Protein AF-A0A3D1RFV3-F1 (afdb_monomer_lite)

Radius of gyration: 13.82 Å; chains: 1; bounding box: 34×36×30 Å

Foldseek 3Di:
DDDDDDPVVVVVVVVLLQLVLCVVVPQWDWDAADPVRHTDIDGRDDDDDDDPVRVVVVSVVSVVVVCCVVVVDDD

Secondary structure (DSSP, 8-state):
-PPP--HHHHHHHHHHHHHHHHHTTTSEEEEEE-TTSPEEEEE-SPPPP--HHHHHHHHHHHHHHHHHHTTSS--

pLDDT: mean 94.44, std 5.08, range [66.56, 97.81]

Structure (mmCIF, N/CA/C/O backbone):
data_AF-A0A3D1RFV3-F1
#
_entry.id   AF-A0A3D1RFV3-F1
#
loop_
_atom_site.group_PDB
_atom_site.id
_atom_site.type_symbol
_atom_site.label_atom_id
_atom_site.label_alt_id
_atom_site.label_comp_id
_atom_site.label_asym_id
_atom_site.label_entity_id
_atom_site.label_seq_id
_atom_site.pdbx_PDB_ins_code
_atom_site.Cartn_x
_atom_site.Cartn_y
_atom_site.Cartn_z
_atom_site.occupancy
_atom_site.B_iso_or_equiv
_atom_site.auth_seq_id
_atom_site.auth_comp_id
_atom_site.auth_asym_id
_atom_site.auth_atom_id
_atom_site.pdbx_PDB_model_num
ATOM 1 N N . GLY A 1 1 ? 13.365 -22.531 4.163 1.00 66.56 1 GLY A N 1
ATOM 2 C CA . GLY A 1 1 ? 14.206 -21.611 4.959 1.00 66.56 1 GLY A CA 1
ATOM 3 C C . GLY A 1 1 ? 13.812 -20.180 4.643 1.00 66.56 1 GLY A C 1
ATOM 4 O O . GLY A 1 1 ? 13.111 -20.002 3.653 1.00 66.56 1 GLY A O 1
ATOM 5 N N . PRO A 1 2 ? 14.203 -19.181 5.451 1.00 75.31 2 PRO A N 1
ATOM 6 C CA . PRO A 1 2 ? 13.938 -17.781 5.128 1.00 75.31 2 PRO A CA 1
ATOM 7 C C . PRO A 1 2 ? 14.643 -17.413 3.819 1.00 75.31 2 PRO A C 1
ATOM 9 O O . PRO A 1 2 ? 15.829 -17.693 3.654 1.00 75.31 2 PRO A O 1
ATOM 12 N N . GLN A 1 3 ? 13.899 -16.828 2.883 1.00 85.25 3 GLN A N 1
ATOM 13 C CA . GLN A 1 3 ? 14.466 -16.312 1.643 1.00 85.25 3 GLN A CA 1
ATOM 14 C C . GLN A 1 3 ? 15.254 -15.033 1.950 1.00 85.25 3 GLN A C 1
ATOM 16 O O . GLN A 1 3 ? 14.770 -14.149 2.661 1.00 85.25 3 GLN A O 1
ATOM 21 N N . SER A 1 4 ? 16.484 -14.949 1.449 1.00 90.88 4 SER A N 1
ATOM 22 C CA . SER A 1 4 ? 17.325 -13.764 1.609 1.00 90.88 4 SER A CA 1
ATOM 23 C C . SER A 1 4 ? 16.981 -12.743 0.534 1.00 90.88 4 SER A C 1
ATOM 25 O O . SER A 1 4 ? 17.111 -13.033 -0.650 1.00 90.88 4 SER A O 1
ATOM 27 N N . PHE A 1 5 ? 16.586 -11.547 0.960 1.00 91.00 5 PHE A N 1
ATOM 28 C CA . PHE A 1 5 ? 16.349 -10.397 0.088 1.00 91.00 5 PHE A CA 1
ATOM 29 C C . PHE A 1 5 ? 17.375 -9.300 0.377 1.00 91.00 5 PHE A C 1
ATOM 31 O O . PHE A 1 5 ? 17.758 -9.096 1.541 1.00 91.00 5 PHE A O 1
ATOM 38 N N . SER A 1 6 ? 17.796 -8.581 -0.665 1.00 94.75 6 SER A N 1
ATOM 39 C CA . SER A 1 6 ? 18.611 -7.372 -0.530 1.00 94.75 6 SER A CA 1
ATOM 40 C C . SER A 1 6 ? 17.852 -6.283 0.248 1.00 94.75 6 SER A C 1
ATOM 42 O O . SER A 1 6 ? 16.651 -6.389 0.506 1.00 94.75 6 SER A O 1
ATOM 44 N N . LYS A 1 7 ? 18.552 -5.225 0.675 1.00 94.94 7 LYS A N 1
ATOM 45 C CA . LYS A 1 7 ? 17.898 -4.089 1.347 1.00 94.94 7 LYS A CA 1
ATOM 46 C C . LYS A 1 7 ? 16.847 -3.436 0.441 1.00 94.94 7 LYS A C 1
ATOM 48 O O . LYS A 1 7 ? 15.775 -3.105 0.928 1.00 94.94 7 LYS A O 1
ATOM 53 N N . GLU A 1 8 ? 17.177 -3.282 -0.833 1.00 94.38 8 GLU A N 1
ATOM 54 C CA . GLU A 1 8 ? 16.322 -2.687 -1.861 1.00 94.38 8 GLU A CA 1
ATOM 55 C C . GLU A 1 8 ? 15.098 -3.563 -2.127 1.00 94.38 8 GLU A C 1
ATOM 57 O O . GLU A 1 8 ? 13.984 -3.118 -1.890 1.00 94.38 8 GLU A O 1
ATOM 62 N N . GLN A 1 9 ? 15.299 -4.864 -2.358 1.00 93.88 9 GLN A N 1
ATOM 63 C CA . GLN A 1 9 ? 14.197 -5.817 -2.528 1.00 93.88 9 GLN A CA 1
ATOM 64 C C . GLN A 1 9 ? 13.234 -5.832 -1.338 1.00 93.88 9 GLN A C 1
ATOM 66 O O . GLN A 1 9 ? 12.034 -6.013 -1.501 1.00 93.88 9 GLN A O 1
ATOM 71 N N . LYS A 1 10 ? 13.727 -5.636 -0.108 1.00 94.56 10 LYS A N 1
ATOM 72 C CA . LYS A 1 10 ? 12.845 -5.498 1.062 1.00 94.56 10 LYS A CA 1
ATOM 73 C C . LYS A 1 10 ? 11.988 -4.235 0.991 1.00 94.56 10 LYS A C 1
ATOM 75 O O . LYS A 1 10 ? 10.849 -4.272 1.443 1.00 94.56 10 LYS A O 1
ATOM 80 N N . GLN A 1 11 ? 12.521 -3.132 0.473 1.00 95.56 11 GLN A N 1
ATOM 81 C CA . GLN A 1 11 ? 11.752 -1.907 0.254 1.00 95.56 11 GLN A CA 1
ATOM 82 C C . GLN A 1 11 ? 10.720 -2.103 -0.863 1.00 95.56 11 GLN A C 1
ATOM 84 O O . GLN A 1 11 ? 9.566 -1.727 -0.664 1.00 95.56 11 GLN A O 1
ATOM 89 N N . ASP A 1 12 ? 11.086 -2.778 -1.952 1.00 94.25 12 ASP A N 1
ATOM 90 C CA . ASP A 1 12 ? 10.174 -3.087 -3.062 1.00 94.25 12 ASP A CA 1
ATOM 91 C C . ASP A 1 12 ? 9.031 -4.002 -2.613 1.00 94.25 12 ASP A C 1
ATOM 93 O O . ASP A 1 12 ? 7.859 -3.722 -2.867 1.00 94.25 12 ASP A O 1
ATOM 97 N N . LEU A 1 13 ? 9.343 -5.040 -1.828 1.00 95.12 13 LEU A N 1
ATOM 98 C CA . LEU A 1 13 ? 8.336 -5.899 -1.200 1.00 95.12 13 LEU A CA 1
ATOM 99 C C . LEU A 1 13 ? 7.382 -5.094 -0.316 1.00 95.12 13 LEU A C 1
ATOM 101 O O . LEU A 1 13 ? 6.178 -5.354 -0.319 1.00 95.12 13 LEU A O 1
ATOM 105 N N . MET A 1 14 ? 7.897 -4.114 0.435 1.00 95.56 14 MET A N 1
ATOM 106 C CA . MET A 1 14 ? 7.033 -3.265 1.248 1.00 95.56 14 MET A CA 1
ATOM 107 C C . MET A 1 14 ? 6.138 -2.367 0.399 1.00 95.56 14 MET A C 1
ATOM 109 O O . MET A 1 14 ? 4.969 -2.196 0.741 1.00 95.56 14 MET A O 1
ATOM 113 N N . HIS A 1 15 ? 6.650 -1.827 -0.707 1.00 94.75 15 HIS A N 1
ATOM 114 C CA . HIS A 1 15 ? 5.853 -1.037 -1.640 1.00 94.75 15 HIS A CA 1
ATOM 115 C C . HIS A 1 15 ? 4.718 -1.871 -2.245 1.00 94.75 15 HIS A C 1
ATOM 117 O O . HIS A 1 15 ? 3.554 -1.484 -2.162 1.00 94.75 15 HIS A O 1
ATOM 123 N N . ILE A 1 16 ? 5.035 -3.066 -2.742 1.00 96.38 16 ILE A N 1
ATOM 124 C CA . 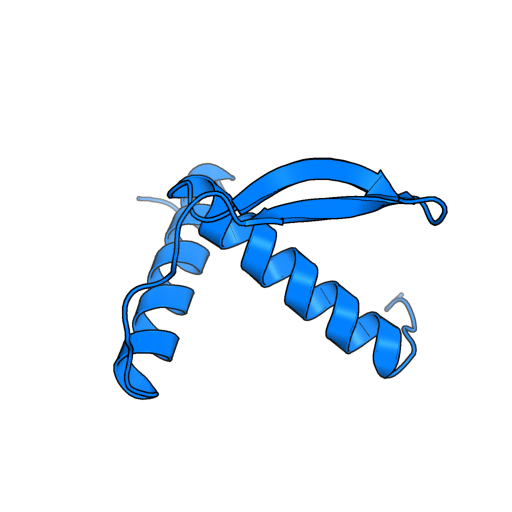ILE A 1 16 ? 4.052 -4.004 -3.296 1.00 96.38 16 ILE A CA 1
ATOM 125 C C . ILE A 1 16 ? 3.000 -4.389 -2.265 1.00 96.38 16 ILE A C 1
ATOM 127 O O . ILE A 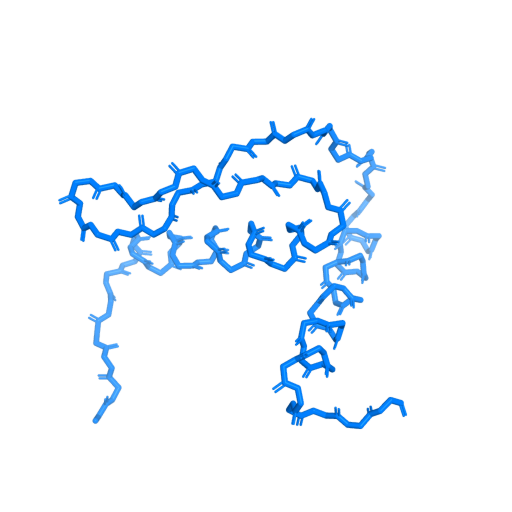1 16 ? 1.814 -4.425 -2.588 1.00 96.38 16 ILE A O 1
ATOM 131 N N . ALA A 1 17 ? 3.404 -4.653 -1.020 1.00 96.94 17 ALA A N 1
ATOM 132 C CA . ALA A 1 17 ? 2.465 -4.974 0.047 1.00 96.94 17 ALA A CA 1
ATOM 133 C C . ALA A 1 17 ? 1.476 -3.822 0.284 1.00 96.94 17 ALA A C 1
ATOM 135 O O . ALA A 1 17 ? 0.273 -4.064 0.376 1.00 96.94 17 ALA A O 1
ATOM 136 N N . VAL A 1 18 ? 1.959 -2.575 0.318 1.00 96.88 18 VAL A N 1
ATOM 137 C CA . VAL A 1 18 ? 1.113 -1.379 0.454 1.00 96.88 18 VAL A CA 1
ATOM 138 C C . VAL A 1 18 ? 0.164 -1.238 -0.741 1.00 96.88 18 VAL A C 1
ATOM 140 O O . VAL A 1 18 ? -1.042 -1.094 -0.541 1.00 96.88 18 VAL A O 1
ATOM 143 N N . CYS A 1 19 ? 0.659 -1.351 -1.975 1.00 97.00 19 CYS A N 1
ATOM 144 C CA . CYS A 1 19 ? -0.184 -1.305 -3.172 1.00 97.00 19 CYS A CA 1
ATOM 145 C C . CYS A 1 19 ? -1.259 -2.398 -3.151 1.00 97.00 19 CYS A C 1
ATOM 147 O O . CYS A 1 19 ? -2.426 -2.125 -3.432 1.00 97.00 19 CYS A O 1
ATOM 149 N N . LYS A 1 20 ? -0.901 -3.622 -2.747 1.00 97.12 20 LYS A N 1
ATOM 150 C CA . LYS A 1 20 ? -1.832 -4.749 -2.666 1.00 97.12 20 LYS A CA 1
ATOM 151 C C . LYS A 1 20 ? -2.959 -4.486 -1.673 1.00 97.12 20 LYS A C 1
ATOM 153 O O . LYS A 1 20 ? -4.119 -4.649 -2.048 1.00 97.12 20 LYS A O 1
ATOM 158 N N . VAL A 1 21 ? -2.655 -4.084 -0.438 1.00 97.38 21 VAL A N 1
ATOM 159 C CA . VAL A 1 21 ? -3.704 -3.861 0.575 1.00 97.38 21 VAL A CA 1
ATOM 160 C C . VAL A 1 21 ? -4.584 -2.663 0.219 1.00 97.38 21 VAL A C 1
ATOM 162 O O . VAL A 1 21 ? -5.798 -2.717 0.385 1.00 97.38 21 VAL A O 1
ATOM 165 N N . LEU A 1 22 ? -4.008 -1.609 -0.363 1.00 97.56 22 LEU A N 1
ATOM 166 C CA . LEU A 1 22 ? -4.754 -0.410 -0.749 1.00 97.56 22 LEU A CA 1
ATOM 167 C C . LEU A 1 22 ? -5.522 -0.566 -2.075 1.00 97.56 22 LEU A C 1
ATOM 169 O O . LEU A 1 22 ? -6.462 0.192 -2.329 1.00 97.56 22 LEU A O 1
ATOM 173 N N . SER A 1 23 ? -5.188 -1.566 -2.898 1.00 96.31 23 SER A N 1
ATOM 174 C CA . SER A 1 23 ? -5.936 -1.883 -4.124 1.00 96.31 23 SER A CA 1
ATOM 175 C C . SER A 1 23 ? -7.374 -2.332 -3.855 1.00 96.31 23 SER A C 1
ATOM 177 O O . SER A 1 23 ? -8.261 -2.066 -4.662 1.00 96.31 23 SER A O 1
ATOM 179 N N . GLN A 1 24 ? -7.638 -2.928 -2.686 1.00 94.25 24 GLN A N 1
ATOM 180 C CA . GLN A 1 24 ? -8.980 -3.362 -2.274 1.00 94.25 24 GLN A CA 1
ATOM 181 C C . GLN A 1 24 ? -9.962 -2.191 -2.144 1.00 94.25 24 GLN A C 1
ATOM 183 O O . GLN A 1 24 ? -11.159 -2.361 -2.365 1.00 94.25 24 GLN A O 1
ATOM 188 N N . SER A 1 25 ? -9.439 -1.003 -1.839 1.00 94.94 25 SER A N 1
ATOM 189 C CA . SER A 1 25 ? -10.193 0.250 -1.725 1.00 94.94 25 SER A CA 1
ATOM 190 C C . SER A 1 25 ? -10.027 1.151 -2.955 1.00 94.94 25 SER A C 1
ATOM 192 O O . SER A 1 25 ? -10.393 2.324 -2.921 1.00 94.94 25 SER A O 1
ATOM 194 N N . GLY A 1 26 ? -9.453 0.626 -4.043 1.00 95.44 26 GLY A N 1
ATOM 195 C CA . GLY A 1 26 ? -9.337 1.317 -5.326 1.00 95.44 26 GLY A CA 1
ATOM 196 C C . GLY A 1 26 ? -8.266 2.407 -5.394 1.00 95.44 26 GLY A C 1
ATOM 197 O O . GLY A 1 26 ? -8.271 3.174 -6.347 1.00 95.44 26 GLY A O 1
ATOM 198 N N . TYR A 1 27 ? -7.352 2.513 -4.421 1.00 97.25 27 TYR A N 1
ATOM 199 C CA . TYR A 1 27 ? -6.234 3.473 -4.495 1.00 97.25 27 TYR A CA 1
ATOM 200 C C . TYR A 1 27 ? -5.174 3.071 -5.519 1.00 97.25 27 TYR A C 1
ATOM 202 O O . TYR A 1 27 ? -4.540 3.933 -6.126 1.00 97.25 27 TYR A O 1
ATOM 210 N N . TYR A 1 28 ? -5.024 1.767 -5.732 1.00 97.81 28 TYR A N 1
ATOM 211 C CA . TYR A 1 28 ? -4.090 1.186 -6.683 1.00 97.81 28 TYR A CA 1
ATOM 212 C C . TYR A 1 28 ? -4.789 0.136 -7.538 1.00 97.81 28 TYR A C 1
ATOM 214 O O . TYR A 1 28 ? -5.654 -0.591 -7.051 1.00 97.81 28 TYR A O 1
ATOM 222 N N . VAL A 1 29 ? -4.389 0.032 -8.799 1.00 97.38 29 VAL A N 1
ATOM 223 C CA . VAL A 1 29 ? -4.882 -0.977 -9.739 1.00 97.38 29 VAL A CA 1
ATOM 224 C C . VAL A 1 29 ? -3.699 -1.793 -10.225 1.00 97.38 29 VAL A C 1
ATOM 226 O O . VAL A 1 29 ? -2.670 -1.235 -10.586 1.00 97.38 29 VAL A O 1
ATOM 229 N N . TYR A 1 30 ? -3.838 -3.116 -10.194 1.00 97.31 30 TYR A N 1
ATOM 230 C CA . TYR A 1 30 ? -2.820 -4.029 -10.701 1.00 97.31 30 TYR A CA 1
ATOM 231 C C . TYR A 1 30 ? -2.711 -3.907 -12.227 1.00 97.31 30 TYR A C 1
ATOM 233 O O . TYR A 1 30 ? -3.726 -4.002 -12.919 1.00 97.31 30 TYR A O 1
ATOM 241 N N . GLU A 1 31 ? -1.495 -3.709 -12.735 1.00 96.81 31 GLU A N 1
ATOM 242 C CA . GLU A 1 31 ? -1.224 -3.500 -14.168 1.00 96.81 31 GLU A CA 1
ATOM 243 C C . GLU A 1 31 ? -0.52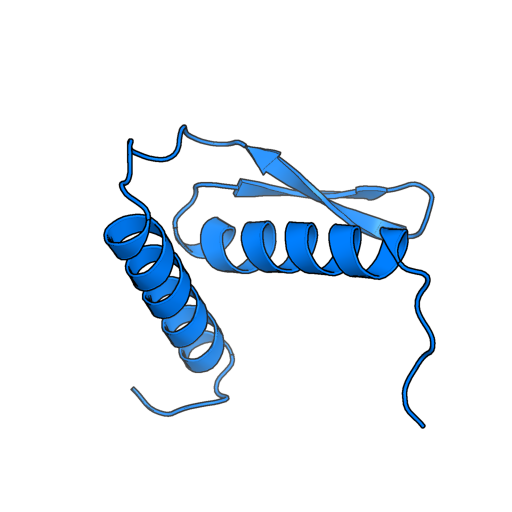8 -4.685 -14.846 1.00 96.81 31 GLU A C 1
ATOM 245 O O . GLU A 1 31 ? -0.357 -4.686 -16.064 1.00 96.81 31 GLU A O 1
ATOM 250 N N . GLY A 1 32 ? -0.170 -5.715 -14.082 1.00 96.50 32 GLY A N 1
ATOM 251 C CA . GLY A 1 32 ? 0.610 -6.854 -14.555 1.00 96.50 32 GLY A CA 1
ATOM 252 C C . GLY A 1 32 ? 1.890 -7.016 -13.749 1.00 96.50 32 GLY A C 1
ATOM 253 O O . GLY A 1 32 ? 2.074 -6.361 -12.725 1.00 96.50 32 GLY A O 1
ATOM 254 N N . ASP A 1 33 ? 2.764 -7.896 -14.217 1.00 96.94 33 ASP A N 1
ATOM 255 C CA . ASP A 1 33 ? 4.085 -8.095 -13.631 1.00 96.94 33 ASP A CA 1
ATOM 256 C C . ASP A 1 33 ? 5.141 -7.379 -14.485 1.00 96.94 33 ASP A C 1
ATOM 258 O O . ASP A 1 33 ? 4.985 -7.260 -15.704 1.00 96.94 33 ASP A O 1
ATOM 262 N N . ASP A 1 34 ? 6.198 -6.879 -13.851 1.00 92.38 34 ASP A N 1
ATOM 263 C CA . ASP A 1 34 ? 7.330 -6.257 -14.538 1.00 92.38 34 ASP A CA 1
ATOM 264 C C . ASP A 1 34 ? 8.271 -7.290 -15.192 1.00 92.38 34 ASP A C 1
ATOM 266 O O . ASP A 1 34 ? 8.015 -8.497 -15.201 1.00 92.38 34 ASP A O 1
ATOM 270 N N . GLU A 1 35 ? 9.383 -6.820 -15.767 1.00 94.06 35 GLU A N 1
ATOM 271 C CA . GLU A 1 35 ? 10.376 -7.680 -16.431 1.00 94.06 35 GLU A CA 1
ATOM 272 C C . GLU A 1 35 ? 11.038 -8.696 -15.481 1.00 94.06 35 GLU A C 1
ATOM 274 O O . GLU A 1 35 ? 11.545 -9.726 -15.934 1.00 94.06 35 GLU A O 1
ATOM 279 N N . GLU A 1 36 ? 11.011 -8.441 -14.172 1.00 90.06 36 GLU A N 1
ATOM 280 C CA . GLU A 1 36 ? 11.530 -9.331 -13.134 1.00 90.06 36 GLU A CA 1
ATOM 281 C C . GLU A 1 36 ? 10.444 -10.256 -12.555 1.00 90.06 36 GLU A C 1
ATOM 283 O O . GLU A 1 36 ? 10.737 -11.109 -11.710 1.00 90.06 36 GLU A O 1
ATOM 288 N N . GLY A 1 37 ? 9.197 -10.127 -13.019 1.00 91.94 37 GLY A N 1
ATOM 289 C CA . GLY A 1 37 ? 8.047 -10.896 -12.552 1.00 91.94 37 GLY A CA 1
ATOM 290 C C . GLY A 1 37 ? 7.445 -10.377 -11.245 1.00 91.94 37 GLY A C 1
ATOM 291 O O . GLY A 1 37 ? 6.734 -11.123 -10.568 1.00 91.94 37 GLY A O 1
ATOM 292 N N . TRP A 1 38 ? 7.739 -9.135 -10.855 1.00 93.56 38 TRP A N 1
ATOM 293 C CA . TRP A 1 38 ? 7.172 -8.519 -9.659 1.00 93.56 38 TRP A CA 1
ATOM 294 C C . TRP A 1 38 ? 5.864 -7.797 -10.000 1.00 93.56 38 TRP A C 1
ATOM 296 O O . TRP A 1 38 ? 5.787 -7.103 -11.014 1.00 93.56 38 TRP A O 1
ATOM 306 N N . PRO A 1 39 ? 4.819 -7.922 -9.164 1.00 96.19 39 PRO A N 1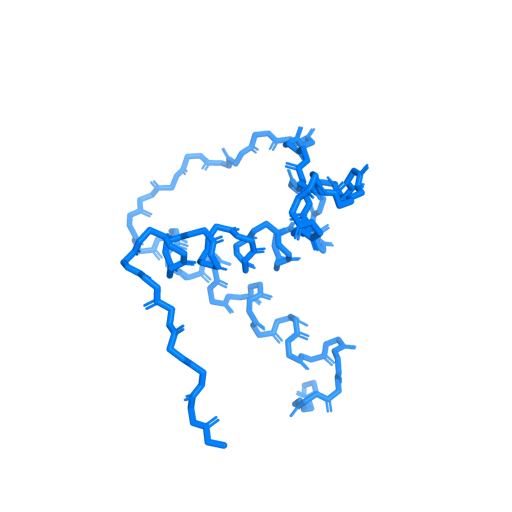
ATOM 307 C CA . PRO A 1 39 ? 3.525 -7.319 -9.449 1.00 96.19 39 PRO A CA 1
ATOM 308 C C . PRO A 1 39 ? 3.597 -5.790 -9.397 1.00 96.19 39 PRO A C 1
ATOM 310 O O . PRO A 1 39 ? 3.958 -5.207 -8.371 1.00 96.19 39 PRO A O 1
ATOM 313 N N . HIS A 1 40 ? 3.175 -5.144 -10.478 1.00 95.88 40 HIS A N 1
ATOM 314 C CA . HIS A 1 40 ? 3.144 -3.696 -10.624 1.00 95.88 40 HIS A CA 1
ATOM 315 C C . HIS A 1 40 ? 1.731 -3.133 -10.445 1.00 95.88 40 HIS A C 1
ATOM 317 O O . HIS A 1 40 ? 0.727 -3.759 -10.802 1.00 95.88 40 HIS A O 1
ATOM 323 N N . TYR A 1 41 ? 1.649 -1.927 -9.883 1.00 97.00 41 TYR A N 1
ATOM 324 C CA . TYR A 1 41 ? 0.385 -1.259 -9.600 1.00 97.00 41 TYR A CA 1
ATOM 325 C C . TYR A 1 41 ? 0.452 0.220 -9.972 1.00 97.00 41 TYR A C 1
ATOM 327 O O . TYR A 1 41 ? 1.329 0.937 -9.491 1.00 97.00 41 TYR A O 1
ATOM 335 N N . ALA A 1 42 ? -0.537 0.705 -10.719 1.00 95.88 42 ALA A N 1
ATOM 336 C CA . ALA A 1 42 ? -0.708 2.132 -10.959 1.00 95.88 42 ALA A CA 1
ATOM 337 C C . ALA A 1 42 ? -1.569 2.798 -9.878 1.00 95.88 42 ALA A C 1
ATOM 339 O O . ALA A 1 42 ? -2.537 2.198 -9.395 1.00 95.88 42 ALA A O 1
ATOM 340 N N . PRO A 1 43 ? -1.272 4.061 -9.519 1.00 95.69 43 PRO A N 1
ATOM 341 C CA . PRO A 1 43 ? -2.151 4.863 -8.682 1.00 95.69 43 PRO A CA 1
ATOM 342 C C . PRO A 1 43 ? -3.441 5.190 -9.444 1.00 95.69 43 PRO A C 1
ATOM 344 O O . PRO A 1 43 ? -3.409 5.785 -10.519 1.00 95.69 43 PRO A O 1
ATOM 347 N N . ALA A 1 44 ? -4.585 4.830 -8.870 1.00 96.56 44 ALA A N 1
ATOM 348 C CA . ALA A 1 44 ? -5.896 5.084 -9.466 1.00 96.56 44 ALA A CA 1
ATOM 349 C C . ALA A 1 44 ? -6.574 6.340 -8.900 1.00 96.56 44 ALA A C 1
ATOM 351 O O . ALA A 1 44 ? -7.302 7.029 -9.613 1.00 96.56 44 ALA A O 1
ATOM 352 N N . GLN A 1 45 ? -6.311 6.673 -7.635 1.00 95.06 45 GLN A N 1
ATOM 353 C CA . GLN A 1 45 ? -6.803 7.893 -6.992 1.00 95.06 45 GLN A CA 1
ATOM 354 C C . GLN A 1 45 ? -5.802 8.394 -5.941 1.00 95.06 45 GLN A C 1
ATOM 356 O O . GLN A 1 45 ? -5.057 7.593 -5.368 1.00 95.06 45 GLN A O 1
ATOM 361 N N . PRO A 1 46 ? -5.764 9.710 -5.669 1.00 94.19 46 PRO A N 1
ATOM 362 C CA . PRO A 1 46 ? -4.875 10.258 -4.655 1.00 94.19 46 PRO A CA 1
ATOM 363 C C . PRO A 1 46 ? -5.270 9.773 -3.257 1.00 94.19 46 PRO A C 1
ATOM 365 O O . PRO A 1 46 ? -6.451 9.716 -2.913 1.00 94.19 46 PRO A O 1
ATOM 368 N N . LEU A 1 47 ? -4.267 9.474 -2.431 1.00 92.88 47 LEU A N 1
ATOM 369 C CA . LEU A 1 47 ? -4.488 9.246 -1.007 1.00 92.88 47 LEU A CA 1
ATOM 370 C C . LEU A 1 47 ? -4.870 10.570 -0.324 1.00 92.88 47 LEU A C 1
ATOM 372 O O . LEU A 1 47 ? -4.297 11.614 -0.661 1.00 92.88 47 LEU A O 1
ATOM 376 N N . PRO A 1 48 ? -5.807 10.552 0.640 1.00 91.69 48 PRO A N 1
ATOM 377 C CA . PRO A 1 48 ? -6.089 11.718 1.464 1.00 91.69 48 PRO A CA 1
ATOM 378 C C . PRO A 1 48 ? -4.829 12.209 2.194 1.00 91.69 48 PRO A C 1
ATOM 380 O O . PRO A 1 48 ? -3.923 11.418 2.474 1.00 91.69 48 PRO A O 1
ATOM 383 N N . PRO A 1 49 ? -4.749 13.504 2.537 1.00 94.06 49 PRO A N 1
ATOM 384 C CA . PRO A 1 49 ? -3.687 13.988 3.405 1.00 94.06 49 PRO A CA 1
ATOM 385 C C . PRO A 1 49 ? -3.857 13.379 4.803 1.00 94.06 49 PRO A C 1
ATOM 387 O O . PRO A 1 49 ? -4.901 13.548 5.427 1.00 94.06 49 PRO A O 1
ATOM 390 N N . PHE A 1 50 ? -2.821 12.697 5.289 1.00 94.56 50 PHE A N 1
ATOM 391 C CA . PHE A 1 50 ? -2.797 12.069 6.609 1.00 94.56 50 PHE A CA 1
ATOM 392 C C . PHE A 1 50 ? -1.670 12.640 7.466 1.00 94.56 50 PHE A C 1
ATOM 394 O O . PHE A 1 50 ? -0.584 12.948 6.967 1.00 94.56 50 PHE A O 1
ATOM 401 N N . ASN A 1 51 ? -1.890 12.713 8.776 1.00 96.69 51 ASN A N 1
ATOM 402 C CA . ASN A 1 51 ? -0.789 12.714 9.735 1.00 96.69 51 ASN A CA 1
ATOM 403 C C . ASN A 1 51 ? -0.257 11.281 9.963 1.00 96.69 51 ASN A C 1
ATOM 405 O O . ASN A 1 51 ? -0.830 10.307 9.480 1.00 96.69 51 ASN A O 1
ATOM 409 N N . LEU A 1 52 ? 0.842 11.133 10.712 1.00 95.81 52 LEU A N 1
ATOM 410 C CA . LEU A 1 52 ? 1.478 9.823 10.923 1.00 95.81 52 LEU A CA 1
ATOM 411 C C . LEU A 1 52 ? 0.553 8.790 11.589 1.00 95.81 52 LEU A C 1
ATOM 413 O O . LEU A 1 52 ? 0.561 7.627 11.197 1.00 95.81 52 LEU A O 1
ATOM 417 N N . ILE A 1 53 ? -0.258 9.207 12.565 1.00 97.56 53 ILE A N 1
ATOM 418 C CA . ILE A 1 53 ? -1.172 8.311 13.292 1.00 97.56 53 ILE A CA 1
ATOM 419 C C . ILE A 1 53 ? -2.322 7.882 12.376 1.00 97.56 53 ILE A C 1
ATOM 421 O O . ILE A 1 53 ? -2.700 6.713 12.353 1.00 97.56 53 ILE A O 1
ATOM 425 N N . GLU A 1 54 ? -2.864 8.818 11.599 1.00 97.69 54 GLU A N 1
ATOM 426 C CA . GLU A 1 54 ? -3.909 8.536 10.612 1.00 97.69 54 GLU A CA 1
ATOM 427 C C . GLU A 1 54 ? -3.407 7.588 9.523 1.00 97.69 54 GLU A C 1
ATOM 429 O O . GLU A 1 54 ? -4.091 6.618 9.212 1.00 97.69 54 GLU A O 1
ATOM 434 N N . GLN A 1 55 ? -2.200 7.814 8.996 1.00 96.25 55 GLN A N 1
ATOM 435 C CA . GLN A 1 55 ? -1.590 6.949 7.987 1.00 96.25 55 GLN A CA 1
ATOM 436 C C . GLN A 1 55 ? -1.371 5.528 8.524 1.00 96.25 55 GLN A C 1
ATOM 438 O O . GLN A 1 55 ? -1.649 4.55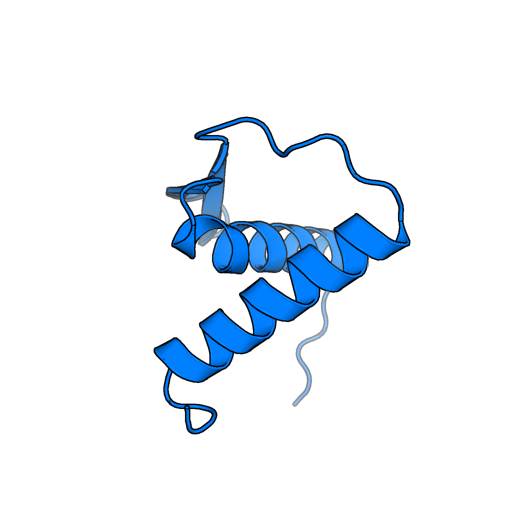2 7.827 1.00 96.25 55 GLN A O 1
ATOM 443 N N . GLU A 1 56 ? -0.888 5.406 9.764 1.00 97.19 56 GLU A N 1
ATOM 444 C CA . GLU A 1 56 ? -0.669 4.115 10.414 1.00 97.19 56 GLU A CA 1
ATOM 445 C C . GLU A 1 56 ? -1.984 3.354 10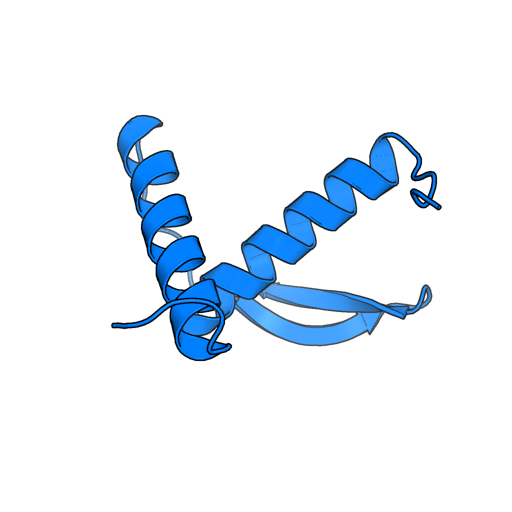.625 1.00 97.19 56 GLU A C 1
ATOM 447 O O . GLU A 1 56 ? -2.071 2.178 10.272 1.00 97.19 56 GLU A O 1
ATOM 452 N N . ASN A 1 57 ? -3.015 4.012 11.165 1.00 97.81 57 ASN A N 1
ATOM 453 C CA . ASN A 1 57 ? -4.323 3.388 11.376 1.00 97.81 57 ASN A CA 1
ATOM 454 C C . ASN A 1 57 ? -4.980 3.003 10.049 1.00 97.81 57 ASN A C 1
ATOM 456 O O . ASN A 1 57 ? -5.430 1.871 9.899 1.00 97.81 57 ASN A O 1
ATOM 460 N N . PHE A 1 58 ? -4.935 3.894 9.056 1.00 97.06 58 PHE A N 1
ATOM 461 C CA . PHE A 1 58 ? -5.450 3.629 7.718 1.00 97.06 58 PHE A CA 1
ATOM 462 C C . PHE A 1 58 ? -4.813 2.378 7.104 1.00 97.06 58 PHE A C 1
ATOM 464 O O . PHE A 1 58 ? -5.516 1.521 6.568 1.00 97.06 58 PHE A O 1
ATOM 471 N N . LEU A 1 59 ? -3.488 2.231 7.214 1.00 97.12 59 LEU A N 1
ATOM 472 C CA . LEU A 1 59 ? -2.800 1.047 6.707 1.00 97.12 59 LEU A CA 1
ATOM 473 C C . LEU A 1 59 ? -3.178 -0.215 7.498 1.00 97.12 59 LEU A C 1
ATOM 475 O O . LEU A 1 59 ? -3.417 -1.256 6.888 1.00 97.12 59 LEU A O 1
ATOM 479 N N . LYS A 1 60 ? -3.268 -0.136 8.832 1.00 97.62 60 LYS A N 1
ATOM 480 C CA . LYS A 1 60 ? -3.688 -1.265 9.682 1.00 97.62 60 LYS A CA 1
ATOM 481 C C . LYS A 1 60 ? -5.084 -1.764 9.325 1.00 97.62 60 LYS A C 1
ATOM 483 O O . LYS A 1 60 ? -5.257 -2.973 9.200 1.00 97.62 60 LYS A O 1
ATOM 488 N N . ASP A 1 61 ? -6.037 -0.866 9.103 1.00 97.12 61 ASP A N 1
ATOM 489 C CA . ASP A 1 61 ? -7.406 -1.231 8.730 1.00 97.12 61 ASP A CA 1
ATOM 490 C C . ASP A 1 61 ? -7.432 -2.014 7.409 1.00 97.12 61 ASP A C 1
ATOM 492 O O . ASP A 1 61 ? -8.078 -3.057 7.309 1.00 97.12 61 ASP A O 1
ATOM 496 N N . HIS A 1 62 ? -6.657 -1.578 6.410 1.00 97.44 62 HIS A N 1
ATOM 497 C CA . HIS A 1 62 ? -6.555 -2.278 5.124 1.00 97.44 62 HIS A CA 1
ATOM 498 C C . HIS A 1 62 ? -5.805 -3.606 5.230 1.00 97.44 62 HIS A C 1
ATOM 500 O O . HIS A 1 62 ? -6.124 -4.557 4.520 1.00 97.44 62 HIS A O 1
ATOM 506 N N . ILE A 1 63 ? -4.823 -3.704 6.127 1.00 97.50 63 ILE A N 1
ATOM 507 C CA . ILE A 1 63 ? -4.157 -4.972 6.421 1.00 97.50 63 ILE A CA 1
ATOM 508 C C . ILE A 1 63 ? -5.163 -5.954 7.033 1.00 97.50 63 ILE A C 1
ATOM 510 O O . ILE A 1 63 ? -5.259 -7.085 6.562 1.00 97.50 63 ILE A O 1
ATOM 514 N N . LEU A 1 64 ? -5.939 -5.540 8.038 1.00 97.00 64 LEU A N 1
ATOM 515 C CA . LEU A 1 64 ? -6.971 -6.387 8.646 1.00 97.00 64 LEU A CA 1
ATOM 516 C C . LEU A 1 64 ? -8.008 -6.834 7.610 1.00 97.00 64 LEU A C 1
ATOM 518 O O . LEU A 1 64 ? -8.296 -8.028 7.520 1.00 97.00 64 LEU A O 1
ATOM 522 N N . LEU A 1 65 ? -8.477 -5.912 6.763 1.00 96.00 65 LEU A N 1
ATOM 523 C CA . LEU A 1 65 ? -9.371 -6.228 5.649 1.00 96.00 65 LEU A CA 1
ATOM 524 C C . LEU A 1 65 ? -8.752 -7.260 4.698 1.00 96.00 65 LEU A C 1
ATOM 526 O O . LEU A 1 65 ? -9.420 -8.219 4.315 1.00 96.00 65 LEU A O 1
ATOM 530 N N . TYR A 1 66 ? -7.469 -7.115 4.356 1.00 96.69 66 TYR A N 1
ATOM 531 C CA . TYR A 1 66 ? -6.756 -8.093 3.542 1.00 96.69 66 TYR A CA 1
ATOM 532 C C . TYR A 1 66 ? -6.744 -9.473 4.194 1.00 96.69 66 TYR A C 1
ATOM 534 O O . TYR A 1 66 ? -7.066 -10.462 3.530 1.00 96.69 66 TYR A O 1
ATOM 542 N N . PHE A 1 67 ? -6.411 -9.561 5.482 1.00 96.56 67 PHE A N 1
ATOM 543 C CA . PHE A 1 67 ? -6.392 -10.842 6.182 1.00 96.56 67 PHE A CA 1
ATOM 544 C C . PHE A 1 67 ? -7.785 -11.482 6.240 1.00 96.56 67 PHE A C 1
ATOM 546 O O . PHE A 1 67 ? -7.910 -12.686 6.007 1.00 96.56 67 PHE A O 1
ATOM 553 N N . GLN A 1 68 ? -8.829 -10.684 6.463 1.00 95.88 68 GLN A N 1
ATOM 554 C CA . GLN A 1 68 ? -10.214 -11.146 6.479 1.00 95.88 68 GLN A CA 1
ATOM 555 C C . GLN A 1 68 ? -10.669 -11.646 5.097 1.00 95.88 68 GLN A C 1
ATOM 557 O O . GLN A 1 68 ? -11.199 -12.748 4.982 1.00 95.88 68 GLN A O 1
ATOM 562 N N . GLN A 1 69 ? -10.412 -10.889 4.024 1.00 94.25 69 GLN A N 1
ATOM 563 C CA . GLN A 1 69 ? -10.803 -11.265 2.656 1.00 94.25 69 GLN A CA 1
ATOM 564 C C . GLN A 1 69 ? -10.114 -12.541 2.157 1.00 94.25 69 GLN A C 1
ATOM 566 O O . GLN A 1 69 ? -10.685 -13.271 1.350 1.00 94.25 69 GLN A O 1
ATOM 571 N N . ASN A 1 70 ? -8.901 -12.821 2.638 1.00 95.50 70 ASN A N 1
ATOM 572 C CA . ASN A 1 70 ? -8.163 -14.038 2.296 1.00 95.50 70 ASN A CA 1
ATOM 573 C C . ASN A 1 70 ? -8.461 -15.215 3.246 1.00 95.50 70 ASN A C 1
ATOM 575 O O . ASN A 1 70 ? -7.848 -16.272 3.110 1.00 95.50 70 ASN A O 1
ATOM 579 N N . GLY A 1 71 ? -9.387 -15.055 4.200 1.00 95.56 71 GLY A N 1
ATOM 580 C CA . GLY A 1 71 ? -9.786 -16.118 5.125 1.00 95.56 71 GLY A CA 1
ATOM 581 C C . GLY A 1 71 ? -8.717 -16.486 6.156 1.00 95.56 71 GLY A C 1
ATOM 582 O O . GLY A 1 71 ? -8.727 -17.595 6.684 1.00 95.56 71 GLY A O 1
ATOM 583 N N . PHE A 1 72 ? -7.779 -15.580 6.437 1.00 96.12 72 PHE A N 1
ATOM 584 C CA . PHE A 1 72 ? -6.760 -15.791 7.465 1.00 96.12 72 PHE A CA 1
ATOM 585 C C . PHE A 1 72 ? -7.266 -15.469 8.875 1.00 96.12 72 PHE A C 1
ATOM 587 O O . PHE A 1 72 ? -6.703 -15.970 9.847 1.00 96.12 72 PHE A O 1
ATOM 594 N N . ILE A 1 73 ? -8.301 -14.631 8.983 1.00 94.94 73 ILE A N 1
ATOM 595 C CA . ILE A 1 73 ? -8.973 -14.261 10.235 1.00 94.94 73 ILE A CA 1
ATOM 596 C C . ILE A 1 73 ? -10.491 -14.209 10.023 1.00 94.94 73 ILE A C 1
ATOM 598 O O . ILE A 1 73 ? -10.958 -14.006 8.900 1.00 94.94 73 ILE A O 1
ATOM 602 N N . GLU A 1 74 ? -11.249 -14.404 11.102 1.00 87.25 74 GLU A N 1
ATOM 603 C CA . GLU A 1 74 ? -12.713 -14.298 11.101 1.00 87.25 74 GLU A CA 1
ATOM 604 C C . GLU A 1 74 ? -13.181 -12.824 11.124 1.00 87.25 74 GLU A C 1
ATOM 606 O O . GLU A 1 74 ? -12.393 -11.956 11.512 1.00 87.25 74 GLU A O 1
ATOM 611 N N . PRO A 1 75 ? -14.426 -12.533 10.684 1.00 76.00 75 PRO A N 1
ATOM 612 C CA . PRO A 1 75 ? -15.006 -11.185 10.684 1.00 76.00 75 PRO A CA 1
ATOM 613 C C . PRO A 1 75 ? -15.205 -10.568 12.070 1.00 76.00 75 PRO A C 1
ATOM 615 O O . PRO A 1 75 ? -15.556 -11.314 13.013 1.00 76.00 75 PRO A O 1
#

Sequence (75 aa):
GPQSFSKEQKQDLMHIAVCKVLSQSGYYVYEGDDEEGWPHYAPAQPLPPFNLIEQENFLKDHILLYFQQNGFIEP